Protein AF-A0A955RZA0-F1 (afdb_monomer_lite)

Structure (mmCIF, N/CA/C/O backbone):
data_AF-A0A955RZA0-F1
#
_entry.id   AF-A0A955RZA0-F1
#
loop_
_atom_site.group_PDB
_atom_site.id
_atom_site.type_symbol
_atom_site.label_atom_id
_atom_site.label_alt_id
_atom_site.label_comp_id
_atom_site.label_asym_id
_atom_site.label_entity_id
_atom_site.label_seq_id
_atom_site.pdbx_PDB_ins_code
_atom_site.Cartn_x
_atom_site.Cartn_y
_atom_site.Cartn_z
_atom_site.occupancy
_atom_site.B_iso_or_equiv
_atom_site.auth_seq_id
_atom_site.auth_comp_id
_atom_site.auth_asym_id
_atom_site.auth_atom_id
_atom_site.pdbx_PDB_model_num
ATOM 1 N N . LYS A 1 1 ? 13.579 -19.573 -74.241 1.00 41.25 1 LYS A N 1
ATOM 2 C CA . LYS A 1 1 ? 13.772 -18.223 -73.662 1.00 41.25 1 LYS A CA 1
ATOM 3 C C . LYS A 1 1 ? 13.251 -18.279 -72.233 1.00 41.25 1 LYS A C 1
ATOM 5 O O . LYS A 1 1 ? 12.051 -18.177 -72.046 1.00 41.25 1 LYS A O 1
ATOM 10 N N . GLY A 1 2 ? 14.119 -18.602 -71.276 1.00 45.19 2 GLY A N 1
ATOM 11 C CA . GLY A 1 2 ? 13.782 -18.584 -69.855 1.00 45.19 2 GLY A CA 1
ATOM 12 C C . GLY A 1 2 ? 14.248 -17.254 -69.286 1.00 45.19 2 GLY A C 1
ATOM 13 O O . GLY A 1 2 ? 15.436 -16.959 -69.363 1.00 45.19 2 GLY A O 1
ATOM 14 N N . ALA A 1 3 ? 13.318 -16.440 -68.802 1.00 47.16 3 ALA A N 1
ATOM 15 C CA . ALA A 1 3 ? 13.640 -15.294 -67.971 1.00 47.16 3 ALA A CA 1
ATOM 16 C C . ALA A 1 3 ? 13.361 -15.721 -66.531 1.00 47.16 3 ALA A C 1
ATOM 18 O O . ALA A 1 3 ? 12.218 -15.694 -66.079 1.00 47.16 3 ALA A O 1
ATOM 19 N N . SER A 1 4 ? 14.407 -16.191 -65.853 1.00 55.34 4 SER A N 1
ATOM 20 C CA . SER A 1 4 ? 14.431 -16.265 -64.398 1.00 55.34 4 SER A CA 1
ATOM 21 C C . SER A 1 4 ? 14.458 -14.832 -63.889 1.00 55.34 4 SER A C 1
ATOM 23 O O . SER A 1 4 ? 15.510 -14.200 -63.873 1.00 55.34 4 SER A O 1
ATOM 25 N N . ASN A 1 5 ? 13.289 -14.299 -63.546 1.00 49.78 5 ASN A N 1
ATOM 26 C CA . ASN A 1 5 ? 13.211 -13.101 -62.729 1.00 49.78 5 ASN A CA 1
ATOM 27 C C . ASN A 1 5 ? 13.323 -13.578 -61.281 1.00 49.78 5 ASN A C 1
ATOM 29 O O . ASN A 1 5 ? 12.321 -13.863 -60.631 1.00 49.78 5 ASN A O 1
ATOM 33 N N . SER A 1 6 ? 14.564 -13.829 -60.869 1.00 53.72 6 SER A N 1
ATOM 34 C CA . SER A 1 6 ? 14.899 -14.270 -59.525 1.00 53.72 6 SER A CA 1
ATOM 35 C C . SER A 1 6 ? 14.469 -13.199 -58.535 1.00 53.72 6 SER A C 1
ATOM 37 O O . SER A 1 6 ? 14.863 -12.043 -58.659 1.00 53.72 6 SER A O 1
ATOM 39 N N . GLU A 1 7 ? 13.650 -13.630 -57.585 1.00 57.59 7 GLU A N 1
ATOM 40 C CA . GLU A 1 7 ? 13.311 -12.957 -56.341 1.00 57.59 7 GLU A CA 1
ATOM 41 C C . GLU A 1 7 ? 14.520 -12.217 -55.755 1.00 57.59 7 GLU A C 1
ATOM 43 O O . GLU A 1 7 ? 15.424 -12.820 -55.174 1.00 57.59 7 GLU A O 1
ATOM 48 N N . GLU A 1 8 ? 14.520 -10.892 -55.879 1.00 53.75 8 GLU A N 1
ATOM 49 C CA . GLU A 1 8 ? 15.309 -10.017 -55.020 1.00 53.75 8 GLU A CA 1
ATOM 50 C C . GLU A 1 8 ? 14.585 -9.977 -53.666 1.00 53.75 8 GLU A C 1
ATOM 52 O O . GLU A 1 8 ? 13.798 -9.087 -53.362 1.00 53.75 8 GLU A O 1
ATOM 57 N N . LEU A 1 9 ? 14.752 -11.056 -52.896 1.00 53.53 9 LEU A N 1
ATOM 58 C CA . LEU A 1 9 ? 14.378 -11.116 -51.490 1.00 53.53 9 LEU A CA 1
ATOM 59 C C . LEU A 1 9 ? 15.254 -10.102 -50.754 1.00 53.53 9 LEU A C 1
ATOM 61 O O . LEU A 1 9 ? 16.413 -10.389 -50.449 1.00 53.53 9 LEU A O 1
ATOM 65 N N . GLU A 1 10 ? 14.698 -8.919 -50.489 1.00 54.56 10 GLU A N 1
ATOM 66 C CA . GLU A 1 10 ? 15.213 -7.972 -49.504 1.00 54.56 10 GLU A CA 1
ATOM 67 C C . GLU A 1 10 ? 15.441 -8.737 -48.195 1.00 54.56 10 GLU A C 1
ATOM 69 O O . GLU A 1 10 ? 14.513 -9.073 -47.457 1.00 54.56 10 GLU A O 1
ATOM 74 N N . THR A 1 11 ? 16.691 -9.113 -47.935 1.00 57.88 11 THR A N 1
ATOM 75 C CA . THR A 1 11 ? 17.064 -9.747 -46.675 1.00 57.88 11 THR A CA 1
ATOM 76 C C . THR A 1 11 ? 16.753 -8.759 -45.557 1.00 57.88 11 THR A C 1
ATOM 78 O O . THR A 1 11 ? 17.272 -7.641 -45.625 1.00 57.88 11 THR A O 1
ATOM 81 N N . PRO A 1 12 ? 15.958 -9.129 -44.534 1.00 56.12 12 PRO A N 1
ATOM 82 C CA . PRO A 1 12 ? 15.694 -8.233 -43.422 1.00 56.12 12 PRO A CA 1
ATOM 83 C C . PRO A 1 12 ? 17.033 -7.854 -42.799 1.00 56.12 12 PRO A C 1
ATOM 85 O O . PRO A 1 12 ? 17.843 -8.724 -42.460 1.00 56.12 12 PRO A O 1
ATOM 88 N N . GLU A 1 13 ? 17.268 -6.550 -42.731 1.00 63.19 13 GLU A N 1
ATOM 89 C CA . GLU A 1 13 ? 18.441 -5.912 -42.158 1.00 63.19 13 GLU A CA 1
ATOM 90 C C . GLU A 1 13 ? 18.757 -6.571 -40.806 1.00 63.19 13 GLU A C 1
ATOM 92 O O . GLU A 1 13 ? 18.017 -6.444 -39.828 1.00 63.19 13 GLU A O 1
ATOM 97 N N . ARG A 1 14 ? 19.806 -7.404 -40.770 1.00 76.38 14 ARG A N 1
ATOM 98 C CA . ARG A 1 14 ? 20.182 -8.136 -39.559 1.00 76.38 14 ARG A CA 1
ATOM 99 C C . ARG A 1 14 ? 20.753 -7.134 -38.571 1.00 76.38 14 ARG A C 1
ATOM 101 O O . ARG A 1 14 ? 21.908 -6.740 -38.707 1.00 76.38 14 ARG A O 1
ATOM 108 N N . ILE A 1 15 ? 19.959 -6.776 -37.566 1.00 80.62 15 ILE A N 1
ATOM 109 C CA . ILE A 1 15 ? 20.419 -5.962 -36.441 1.00 80.62 15 ILE A CA 1
ATOM 110 C C . ILE A 1 15 ? 21.675 -6.631 -35.851 1.00 80.62 15 ILE A C 1
ATOM 112 O O . ILE A 1 15 ? 21.633 -7.824 -35.513 1.00 80.62 15 ILE A O 1
ATOM 116 N N . PRO A 1 16 ? 22.810 -5.918 -35.746 1.00 89.50 16 PRO A N 1
ATOM 117 C CA . PRO A 1 16 ? 24.024 -6.479 -35.181 1.00 89.50 16 PRO A CA 1
ATOM 118 C C . PRO A 1 16 ? 23.784 -6.876 -33.723 1.00 89.50 16 PRO A C 1
ATOM 120 O O . PRO A 1 16 ? 23.110 -6.180 -32.966 1.00 89.50 16 PRO A O 1
ATOM 123 N N . ARG A 1 17 ? 24.372 -7.998 -33.298 1.00 83.81 17 ARG A N 1
ATOM 124 C CA . ARG A 1 17 ? 24.152 -8.572 -31.958 1.00 83.81 17 ARG A CA 1
ATOM 125 C C . ARG A 1 17 ? 24.367 -7.565 -30.820 1.00 83.81 17 ARG A C 1
ATOM 127 O O . ARG A 1 17 ? 23.602 -7.561 -29.866 1.00 83.81 17 ARG A O 1
ATOM 134 N N . SER A 1 18 ? 25.356 -6.686 -30.949 1.00 88.44 18 SER A N 1
ATOM 135 C CA . SER A 1 18 ? 25.636 -5.622 -29.978 1.00 88.44 18 SER A CA 1
ATOM 136 C C . SER A 1 18 ? 24.524 -4.573 -29.871 1.00 88.44 18 SER A C 1
ATOM 138 O O . SER A 1 18 ? 24.332 -3.989 -28.812 1.00 88.44 18 SER A O 1
ATOM 140 N N . GLU A 1 19 ? 23.808 -4.300 -30.962 1.00 91.19 19 GLU A N 1
ATOM 141 C CA . GLU A 1 19 ? 22.675 -3.369 -30.976 1.00 91.19 19 GLU A CA 1
ATOM 142 C C . GLU A 1 19 ? 21.418 -4.030 -30.411 1.00 91.19 19 GLU A C 1
ATOM 144 O O . GLU A 1 19 ? 20.713 -3.420 -29.611 1.00 91.19 19 GLU A O 1
ATOM 149 N N . LEU A 1 20 ? 21.212 -5.317 -30.708 1.00 88.75 20 LEU A N 1
ATOM 150 C CA . LEU A 1 20 ? 20.164 -6.116 -30.076 1.00 88.75 20 LEU A CA 1
ATOM 151 C C . LEU A 1 20 ? 20.356 -6.206 -28.553 1.00 88.75 20 LEU A C 1
ATOM 153 O O . LEU A 1 20 ? 19.407 -6.008 -27.801 1.00 88.75 20 LEU A O 1
ATOM 157 N N . GLU A 1 21 ? 21.581 -6.464 -28.088 1.00 91.44 21 GLU A N 1
ATOM 158 C CA . GLU A 1 21 ? 21.908 -6.511 -26.657 1.00 91.44 21 GLU A CA 1
ATOM 159 C C . GLU A 1 21 ? 21.647 -5.161 -25.971 1.00 91.44 21 GLU A C 1
ATOM 161 O O . GLU A 1 21 ? 21.082 -5.134 -24.878 1.00 91.44 21 GLU A O 1
ATOM 166 N N . ARG A 1 22 ? 21.968 -4.038 -26.631 1.00 93.12 22 ARG A N 1
ATOM 167 C CA . ARG A 1 22 ? 21.639 -2.692 -26.130 1.00 93.12 22 ARG A CA 1
ATOM 168 C C . ARG A 1 22 ? 20.135 -2.457 -26.046 1.00 93.12 22 ARG A C 1
ATOM 170 O O . ARG A 1 22 ? 19.674 -1.943 -25.034 1.00 93.12 22 ARG A O 1
ATOM 177 N N . LEU A 1 23 ? 19.375 -2.858 -27.064 1.00 92.06 23 LEU A N 1
ATOM 178 C CA . LEU A 1 23 ? 17.922 -2.685 -27.082 1.00 92.06 23 LEU A CA 1
ATOM 179 C C . LEU A 1 23 ? 17.239 -3.510 -25.985 1.00 92.06 23 LEU A C 1
ATOM 181 O O . LEU A 1 23 ? 16.335 -3.021 -25.311 1.00 92.06 23 LEU A O 1
ATOM 185 N N . VAL A 1 24 ? 17.689 -4.750 -25.776 1.00 93.00 24 VAL A N 1
ATOM 186 C CA . VAL A 1 24 ? 17.189 -5.610 -24.694 1.00 93.00 24 VAL A CA 1
ATOM 187 C C . VAL A 1 24 ? 17.533 -5.018 -23.330 1.00 93.00 24 VAL A C 1
ATOM 189 O O . VAL A 1 24 ? 16.677 -4.996 -22.448 1.00 93.00 24 VAL A O 1
ATOM 192 N N . GLN A 1 25 ? 18.759 -4.523 -23.149 1.00 92.06 25 GLN A N 1
ATOM 193 C CA . GLN A 1 25 ? 19.172 -3.903 -21.893 1.00 92.06 25 GLN A CA 1
ATOM 194 C C . GLN A 1 25 ? 18.349 -2.645 -21.593 1.00 92.06 25 GLN A C 1
ATOM 196 O O . GLN A 1 25 ? 17.775 -2.550 -20.512 1.00 92.06 25 GLN A O 1
ATOM 201 N N . GLN A 1 26 ? 18.194 -1.758 -22.577 1.00 93.06 26 GLN A N 1
ATOM 202 C CA . GLN A 1 26 ? 17.387 -0.548 -22.445 1.00 93.06 26 GLN A CA 1
ATOM 203 C C . GLN A 1 26 ? 15.931 -0.879 -22.105 1.00 93.06 26 GLN A C 1
ATOM 205 O O . GLN A 1 26 ? 15.366 -0.314 -21.177 1.00 93.06 26 GLN A O 1
ATOM 210 N N . ARG A 1 27 ? 15.334 -1.866 -22.786 1.00 90.94 27 ARG A N 1
ATOM 211 C CA . ARG A 1 27 ? 13.972 -2.317 -22.472 1.00 90.94 27 ARG A CA 1
ATOM 212 C C . ARG A 1 27 ? 13.835 -2.844 -21.050 1.00 90.94 27 ARG A C 1
ATOM 214 O O . ARG A 1 27 ? 12.812 -2.604 -20.418 1.00 90.94 27 ARG A O 1
ATOM 221 N N . ARG A 1 28 ? 14.837 -3.564 -20.544 1.00 88.62 28 ARG A N 1
ATOM 222 C CA . ARG A 1 28 ? 14.839 -4.046 -19.156 1.00 88.62 28 ARG A CA 1
ATOM 223 C C . ARG A 1 28 ? 14.917 -2.898 -18.163 1.00 88.62 28 ARG A C 1
ATOM 225 O O . ARG A 1 28 ? 14.215 -2.943 -17.158 1.00 88.62 28 ARG A O 1
ATOM 232 N N . GLU A 1 29 ? 15.744 -1.898 -18.444 1.00 91.00 29 GLU A N 1
ATOM 233 C CA . GLU A 1 29 ? 15.863 -0.695 -17.619 1.00 91.00 29 GLU A CA 1
ATOM 234 C C . GLU A 1 29 ? 14.537 0.075 -17.601 1.00 91.00 29 GLU A C 1
ATOM 236 O O . GLU A 1 29 ? 13.980 0.258 -16.519 1.00 91.00 29 GLU A O 1
ATOM 241 N N . ASP A 1 30 ? 13.952 0.367 -18.766 1.00 89.94 30 ASP A N 1
ATOM 242 C CA . ASP A 1 30 ? 12.652 1.044 -18.885 1.00 89.94 30 ASP A CA 1
ATOM 243 C C . ASP A 1 30 ? 11.550 0.307 -18.099 1.00 89.94 30 ASP A C 1
ATOM 245 O O . ASP A 1 30 ? 10.805 0.902 -17.317 1.00 89.94 30 ASP A O 1
ATOM 249 N N . LEU A 1 31 ? 11.469 -1.020 -18.260 1.00 87.88 31 LEU A N 1
ATOM 250 C CA . LEU A 1 31 ? 10.501 -1.849 -17.537 1.00 87.88 31 LEU A CA 1
ATOM 251 C C . LEU A 1 31 ? 10.764 -1.856 -16.029 1.00 87.88 31 LEU A C 1
ATOM 253 O O . LEU A 1 31 ? 9.819 -1.908 -15.240 1.00 87.88 31 LEU A O 1
ATOM 257 N N . SER A 1 32 ? 12.029 -1.829 -15.609 1.00 88.38 32 SER A N 1
ATOM 258 C CA . SER A 1 32 ? 12.383 -1.774 -14.190 1.00 88.38 32 SER A CA 1
ATOM 259 C C . SER A 1 32 ? 11.974 -0.445 -13.554 1.00 88.38 32 SER A C 1
ATOM 261 O O . SER A 1 32 ? 11.399 -0.450 -12.463 1.00 88.38 32 SER A O 1
ATOM 263 N N . GLU A 1 33 ? 12.170 0.671 -14.259 1.00 91.75 33 GLU A N 1
ATOM 264 C CA . GLU A 1 33 ? 11.772 2.004 -13.809 1.00 91.75 33 GLU A CA 1
ATOM 265 C C . GLU A 1 33 ? 10.249 2.128 -13.714 1.00 91.75 33 GLU A C 1
ATOM 267 O O . GLU A 1 33 ? 9.716 2.619 -12.714 1.00 91.75 33 GLU A O 1
ATOM 272 N N . GLU A 1 34 ? 9.524 1.626 -14.717 1.00 87.88 34 GLU A N 1
ATOM 273 C CA . GLU A 1 34 ? 8.062 1.630 -14.717 1.00 87.88 34 GLU A CA 1
ATOM 274 C C . GLU A 1 34 ? 7.497 0.782 -13.567 1.00 87.88 34 GLU A C 1
ATOM 276 O O . GLU A 1 34 ? 6.598 1.223 -12.840 1.00 87.88 34 GLU A O 1
ATOM 281 N N . ARG A 1 35 ? 8.078 -0.402 -13.331 1.00 83.69 35 ARG A N 1
ATOM 282 C CA . ARG A 1 35 ? 7.725 -1.266 -12.194 1.00 83.69 35 ARG A CA 1
ATOM 283 C C . ARG A 1 35 ? 7.973 -0.571 -10.861 1.00 83.69 35 ARG A C 1
ATOM 285 O O . ARG A 1 35 ? 7.120 -0.627 -9.973 1.00 83.69 35 ARG A O 1
ATOM 292 N N . GLU A 1 36 ? 9.118 0.085 -10.700 1.00 86.69 36 GLU A N 1
ATOM 293 C CA . GLU A 1 36 ? 9.429 0.797 -9.464 1.00 86.69 36 GLU A CA 1
ATOM 294 C C . GLU A 1 36 ? 8.465 1.965 -9.233 1.00 86.69 36 GLU A C 1
ATOM 296 O O . GLU A 1 36 ? 7.969 2.151 -8.116 1.00 86.69 36 GLU A O 1
ATOM 301 N N . LYS A 1 37 ? 8.139 2.718 -10.285 1.00 90.88 37 LYS A N 1
ATOM 302 C CA . LYS A 1 37 ? 7.173 3.814 -10.213 1.00 90.88 37 LYS A CA 1
ATOM 303 C C . LYS A 1 37 ? 5.799 3.318 -9.762 1.00 90.88 37 LYS A C 1
ATOM 305 O O . LYS A 1 37 ? 5.256 3.846 -8.791 1.00 90.88 37 LYS A O 1
ATOM 310 N N . LEU A 1 38 ? 5.280 2.265 -10.395 1.00 87.31 38 LEU A N 1
ATOM 311 C CA . LEU A 1 38 ? 4.006 1.645 -10.016 1.00 87.31 38 LEU A CA 1
ATOM 312 C C . LEU A 1 38 ? 4.024 1.154 -8.566 1.00 87.31 38 LEU A C 1
ATOM 314 O O . LEU A 1 38 ? 3.073 1.384 -7.817 1.00 87.31 38 LEU A O 1
ATOM 318 N N . ARG A 1 39 ? 5.128 0.532 -8.134 1.00 84.62 39 ARG A N 1
ATOM 319 C CA . ARG A 1 39 ? 5.306 0.087 -6.747 1.00 84.62 39 ARG A CA 1
ATOM 320 C C . ARG A 1 39 ? 5.222 1.260 -5.770 1.00 84.62 39 ARG A C 1
ATOM 322 O O . ARG A 1 39 ? 4.509 1.162 -4.774 1.00 84.62 39 ARG A O 1
ATOM 329 N N . ARG A 1 40 ? 5.915 2.368 -6.047 1.00 86.12 40 ARG A N 1
ATOM 330 C CA . ARG A 1 40 ? 5.902 3.568 -5.192 1.00 86.12 40 ARG A CA 1
ATOM 331 C C . ARG A 1 40 ? 4.512 4.208 -5.130 1.00 86.12 40 ARG A C 1
ATOM 333 O O . ARG A 1 40 ? 4.061 4.578 -4.049 1.00 86.12 40 ARG A O 1
ATOM 340 N N . GLU A 1 41 ? 3.813 4.315 -6.259 1.00 89.06 41 GLU A N 1
ATOM 341 C CA . GLU A 1 41 ? 2.449 4.861 -6.317 1.00 89.06 41 GLU A CA 1
ATOM 342 C C . GLU A 1 41 ? 1.442 3.991 -5.551 1.00 89.06 41 GLU A C 1
ATOM 344 O O . GLU A 1 41 ? 0.583 4.507 -4.824 1.00 89.06 41 GLU A O 1
ATOM 349 N N . PHE A 1 42 ? 1.582 2.670 -5.657 1.00 86.25 42 PHE A N 1
ATOM 350 C CA . PHE A 1 42 ? 0.783 1.718 -4.897 1.00 86.25 42 PHE A CA 1
ATOM 351 C C . PHE A 1 42 ? 1.053 1.831 -3.390 1.00 86.25 42 PHE A C 1
ATOM 353 O O . PHE A 1 42 ? 0.115 1.982 -2.608 1.00 86.25 42 PHE A O 1
ATOM 360 N N . GLU A 1 43 ? 2.322 1.851 -2.970 1.00 86.19 43 GLU A N 1
ATOM 361 C CA . GLU A 1 43 ? 2.701 2.007 -1.558 1.00 86.19 43 GLU A CA 1
ATOM 362 C C . GLU A 1 43 ? 2.206 3.340 -0.974 1.00 86.19 43 GLU A C 1
ATOM 364 O O . GLU A 1 43 ? 1.663 3.366 0.131 1.00 86.19 43 GLU A O 1
ATOM 369 N N . ALA A 1 44 ? 2.289 4.436 -1.734 1.00 87.56 44 ALA A N 1
ATOM 370 C CA . ALA A 1 44 ? 1.758 5.735 -1.322 1.00 87.56 44 ALA A CA 1
ATOM 371 C C . ALA A 1 44 ? 0.226 5.724 -1.169 1.00 87.56 44 ALA A C 1
ATOM 373 O O . ALA A 1 44 ? -0.328 6.377 -0.281 1.00 87.56 44 ALA A O 1
ATOM 374 N N . SER A 1 45 ? -0.472 4.982 -2.029 1.00 88.69 45 SER A N 1
ATOM 375 C CA . SER A 1 45 ? -1.922 4.788 -1.939 1.00 88.69 45 SER A CA 1
ATOM 376 C C . SER A 1 45 ? -2.307 4.012 -0.677 1.00 88.69 45 SER A C 1
ATOM 378 O O . SER A 1 45 ? -3.220 4.422 0.046 1.00 88.69 45 SER A O 1
ATOM 380 N N . VAL A 1 46 ? -1.569 2.945 -0.361 1.00 89.12 46 VAL A N 1
ATOM 381 C CA . VAL A 1 46 ? -1.765 2.150 0.861 1.00 89.12 46 VAL A CA 1
ATOM 382 C C . VAL A 1 46 ? -1.477 2.976 2.120 1.00 89.12 46 VAL A C 1
ATOM 384 O O . VAL A 1 46 ? -2.259 2.932 3.068 1.00 89.12 46 VAL A O 1
ATOM 387 N N . GLU A 1 47 ? -0.431 3.803 2.116 1.00 90.25 47 GLU A N 1
ATOM 388 C CA . GLU A 1 47 ? -0.106 4.709 3.227 1.00 90.25 47 GLU A CA 1
ATOM 389 C C . GLU A 1 47 ? -1.250 5.694 3.523 1.00 90.25 47 GLU A C 1
ATOM 391 O O . GLU A 1 47 ? -1.627 5.902 4.679 1.00 90.25 47 GLU A O 1
ATOM 396 N N . LYS A 1 48 ? -1.875 6.260 2.481 1.00 92.25 48 LYS A N 1
ATOM 397 C CA . LYS A 1 48 ? -3.046 7.141 2.641 1.00 92.25 48 LYS A CA 1
ATOM 398 C C . LYS A 1 48 ? -4.232 6.407 3.265 1.00 92.25 48 LYS A C 1
ATOM 400 O O . LYS A 1 48 ? -4.909 6.962 4.134 1.00 92.25 48 LYS A O 1
ATOM 405 N N . LEU A 1 49 ? -4.490 5.170 2.837 1.00 91.38 49 LEU A N 1
ATOM 406 C CA . LEU A 1 49 ? -5.544 4.338 3.421 1.00 91.38 49 LEU A CA 1
ATOM 407 C C . LEU A 1 49 ? -5.250 4.011 4.884 1.00 91.38 49 LEU A C 1
ATOM 409 O O . LEU A 1 49 ? -6.156 4.089 5.711 1.00 91.38 49 LEU A O 1
ATOM 413 N N . TYR A 1 50 ? -3.994 3.721 5.218 1.00 91.62 50 TYR A N 1
ATOM 414 C CA . TYR A 1 50 ? -3.570 3.469 6.591 1.00 91.62 50 TYR A CA 1
ATOM 415 C C . TYR A 1 50 ? -3.802 4.689 7.482 1.00 91.62 50 TYR A C 1
ATOM 417 O O . TYR A 1 50 ? -4.460 4.579 8.517 1.00 91.62 50 TYR A O 1
ATOM 425 N N . GLY A 1 51 ? -3.366 5.876 7.047 1.00 92.19 51 GLY A N 1
ATOM 426 C CA . GLY A 1 51 ? -3.629 7.125 7.765 1.00 92.19 51 GLY A CA 1
ATOM 427 C C . GLY A 1 51 ? -5.127 7.367 7.984 1.00 92.19 51 GLY A C 1
ATOM 428 O O . GLY A 1 51 ? -5.549 7.730 9.083 1.00 92.19 51 GLY A O 1
ATOM 429 N N . LYS A 1 52 ? -5.957 7.078 6.974 1.00 93.06 52 LYS A N 1
ATOM 430 C CA . LYS A 1 52 ? -7.421 7.147 7.088 1.00 93.06 52 LYS A CA 1
ATOM 431 C C . LYS A 1 52 ? -7.977 6.124 8.084 1.00 93.06 52 LYS A C 1
ATOM 433 O O . LYS A 1 52 ? -8.860 6.471 8.864 1.00 93.06 52 LYS A O 1
ATOM 438 N N . ALA A 1 53 ? -7.486 4.887 8.078 1.00 91.38 53 ALA A N 1
ATOM 439 C CA . ALA A 1 53 ? -7.921 3.838 9.000 1.00 91.38 53 ALA A CA 1
ATOM 440 C C . ALA A 1 53 ? -7.604 4.196 10.458 1.00 91.38 53 ALA A C 1
ATOM 442 O O . ALA A 1 53 ? -8.469 4.054 11.327 1.00 91.38 53 ALA A O 1
ATOM 443 N N . VAL A 1 54 ? -6.407 4.737 10.706 1.00 91.19 54 VAL A N 1
ATOM 444 C CA . VAL A 1 54 ? -5.991 5.251 12.017 1.00 91.19 54 VAL A CA 1
ATOM 445 C C . VAL A 1 54 ? -6.858 6.439 12.433 1.00 91.19 54 VAL A C 1
ATOM 447 O O . VAL A 1 54 ? -7.310 6.492 13.574 1.00 91.19 54 VAL A O 1
ATOM 450 N N . GLN A 1 55 ? -7.158 7.370 11.524 1.00 90.75 55 GLN A N 1
ATOM 451 C CA . GLN A 1 55 ? -8.052 8.488 11.834 1.00 90.75 55 GLN A CA 1
ATOM 452 C C . GLN A 1 55 ? -9.457 8.000 12.216 1.00 90.75 55 GLN A C 1
ATOM 454 O O . GLN A 1 55 ? -9.984 8.400 13.248 1.00 90.75 55 GLN A O 1
ATOM 459 N N . LEU A 1 56 ? -10.025 7.057 11.456 1.00 90.31 56 LEU A N 1
ATOM 460 C CA . LEU A 1 56 ? -11.312 6.433 11.782 1.00 90.31 56 LEU A CA 1
ATOM 461 C C . LEU A 1 56 ? -11.288 5.727 13.144 1.00 90.31 56 LEU A C 1
ATOM 463 O O . LEU A 1 56 ? -12.284 5.769 13.864 1.00 90.31 56 LEU A O 1
ATOM 467 N N . TYR A 1 57 ? -10.168 5.095 13.508 1.00 85.62 57 TYR A N 1
ATOM 468 C CA . TYR A 1 57 ? -9.984 4.495 14.830 1.00 85.62 57 TYR A CA 1
ATOM 469 C C . TYR A 1 57 ? -10.049 5.564 15.929 1.00 85.62 57 TYR A C 1
ATOM 471 O O . TYR A 1 57 ? -10.785 5.411 16.901 1.00 85.62 57 TYR A O 1
ATOM 479 N N . ARG A 1 58 ? -9.319 6.674 15.751 1.00 86.94 58 ARG A N 1
ATOM 480 C CA . ARG A 1 58 ? -9.295 7.808 16.693 1.00 86.94 58 ARG A CA 1
ATOM 481 C C . ARG A 1 58 ? -10.662 8.467 16.846 1.00 86.94 58 ARG A C 1
ATOM 483 O O . ARG A 1 58 ? -11.025 8.859 17.950 1.00 86.94 58 ARG A O 1
ATOM 490 N N . ASP A 1 59 ? -11.432 8.515 15.766 1.00 89.19 59 ASP A N 1
ATOM 491 C CA . ASP A 1 59 ? -12.801 9.035 15.750 1.00 89.19 59 ASP A CA 1
ATOM 492 C C . ASP A 1 59 ? -13.829 8.026 16.309 1.00 89.19 59 ASP A C 1
ATOM 494 O O . ASP A 1 59 ? -15.038 8.231 16.188 1.00 89.19 59 ASP A O 1
ATOM 498 N N . ASN A 1 60 ? -13.370 6.922 16.916 1.00 87.69 60 ASN A N 1
ATOM 499 C CA . ASN A 1 60 ? -14.179 5.819 17.448 1.00 87.69 60 ASN A CA 1
ATOM 500 C C . ASN A 1 60 ? -15.076 5.133 16.399 1.00 87.69 60 ASN A C 1
ATOM 502 O O . ASN A 1 60 ? -16.021 4.416 16.737 1.00 87.69 60 ASN A O 1
ATOM 506 N N . GLN A 1 61 ? -14.786 5.308 15.107 1.00 89.06 61 GLN A N 1
ATOM 507 C CA . GLN A 1 61 ? -15.484 4.649 14.003 1.00 89.06 61 GLN A CA 1
ATOM 508 C C . GLN A 1 61 ? -14.889 3.256 13.752 1.00 89.06 61 GLN A C 1
ATOM 510 O O . GLN A 1 61 ? -14.445 2.941 12.647 1.00 89.06 61 GLN A O 1
ATOM 515 N N . PHE A 1 62 ? -14.891 2.412 14.786 1.00 88.06 62 PHE A N 1
ATOM 516 C CA . PHE A 1 62 ? -14.203 1.117 14.809 1.00 88.06 62 PHE A CA 1
ATOM 517 C C . PHE A 1 62 ? -14.620 0.181 13.667 1.00 88.06 62 PHE A C 1
ATOM 519 O O . PHE A 1 62 ? -13.759 -0.389 13.007 1.00 88.06 62 PHE A O 1
ATOM 526 N N . ASP A 1 63 ? -15.917 0.077 13.358 1.00 89.38 63 ASP A N 1
ATOM 527 C CA . ASP A 1 63 ? -16.402 -0.783 12.268 1.00 89.38 63 ASP A CA 1
ATOM 528 C C . ASP A 1 63 ? -15.926 -0.309 10.884 1.00 89.38 63 ASP A C 1
ATOM 530 O O . ASP A 1 63 ? -15.692 -1.118 9.986 1.00 89.38 63 ASP A O 1
ATOM 534 N N . ARG A 1 64 ? -15.761 1.007 10.694 1.00 89.94 64 ARG A N 1
ATOM 535 C CA . ARG A 1 64 ? -15.224 1.573 9.446 1.00 89.94 64 ARG A CA 1
ATOM 536 C C . ARG A 1 64 ? -13.711 1.421 9.385 1.00 89.94 64 ARG A C 1
ATOM 538 O O . ARG A 1 64 ? -13.195 1.036 8.345 1.00 89.94 64 ARG A O 1
ATOM 545 N N . SER A 1 65 ? -13.028 1.689 10.494 1.00 92.00 65 SER A N 1
ATOM 546 C CA . SER A 1 65 ? -11.585 1.496 10.632 1.00 92.00 65 SER A CA 1
ATOM 547 C C . SER A 1 65 ? -11.190 0.047 10.328 1.00 92.00 65 SER A C 1
ATOM 549 O O . SER A 1 65 ? -10.326 -0.184 9.488 1.00 92.00 65 SER A O 1
ATOM 551 N N . LEU A 1 66 ? -11.911 -0.927 10.899 1.00 90.81 66 LEU A N 1
ATOM 552 C CA . LEU A 1 66 ? -11.680 -2.357 10.684 1.00 90.81 66 LEU A CA 1
ATOM 553 C C . LEU A 1 66 ? -11.774 -2.741 9.207 1.00 90.81 66 LEU A C 1
ATOM 555 O O . LEU A 1 66 ? -10.894 -3.433 8.706 1.00 90.81 66 LEU A O 1
ATOM 559 N N . LYS A 1 67 ? -12.803 -2.261 8.498 1.00 93.06 67 LYS A N 1
ATOM 560 C CA . LYS A 1 67 ? -12.960 -2.526 7.060 1.00 93.06 67 LYS A CA 1
ATOM 561 C C . LYS A 1 67 ? -11.775 -2.005 6.253 1.00 93.06 67 LYS A C 1
ATOM 563 O O . LYS A 1 67 ? -11.266 -2.728 5.406 1.00 93.06 67 LYS A O 1
ATOM 568 N N . VAL A 1 68 ? -11.316 -0.784 6.538 1.00 92.94 68 VAL A N 1
ATOM 569 C CA . VAL A 1 68 ? -10.167 -0.202 5.828 1.00 92.94 68 VAL A CA 1
ATOM 570 C C . VAL A 1 68 ? -8.883 -0.970 6.150 1.00 92.94 68 VAL A C 1
ATOM 572 O O . VAL A 1 68 ? -8.108 -1.258 5.246 1.00 92.94 68 VAL A O 1
ATOM 575 N N . PHE A 1 69 ? -8.666 -1.368 7.406 1.00 92.94 69 PHE A N 1
ATOM 576 C CA . PHE A 1 69 ? -7.512 -2.192 7.763 1.00 92.94 69 PHE A CA 1
ATOM 577 C C . PHE A 1 69 ? -7.540 -3.572 7.093 1.00 92.94 69 PHE A C 1
ATOM 579 O O . PHE A 1 69 ? -6.514 -4.010 6.585 1.00 92.94 69 PHE A O 1
ATOM 586 N N . GLN A 1 70 ? -8.697 -4.234 7.019 1.00 91.56 70 GLN A N 1
ATOM 587 C CA . GLN A 1 70 ? -8.848 -5.498 6.286 1.00 91.56 70 GLN A CA 1
ATOM 588 C C . GLN A 1 70 ? -8.573 -5.336 4.788 1.00 91.56 70 GLN A C 1
ATOM 590 O O . GLN A 1 70 ? -7.954 -6.205 4.181 1.00 91.56 70 GLN A O 1
ATOM 595 N N . GLU A 1 71 ? -9.002 -4.220 4.195 1.00 91.88 71 GLU A N 1
ATOM 596 C CA . GLU A 1 71 ? -8.703 -3.898 2.799 1.00 91.88 71 GLU A CA 1
ATOM 597 C C . GLU A 1 71 ? -7.191 -3.754 2.584 1.00 91.88 71 GLU A C 1
ATOM 599 O O . GLU A 1 71 ? -6.644 -4.317 1.636 1.00 91.88 71 GLU A O 1
ATOM 604 N N . ILE A 1 72 ? -6.492 -3.076 3.501 1.00 91.25 72 ILE A N 1
ATOM 605 C CA . ILE A 1 72 ? -5.032 -2.947 3.455 1.00 91.25 72 ILE A CA 1
ATOM 606 C C . ILE A 1 72 ? -4.345 -4.305 3.629 1.00 91.25 72 ILE A C 1
ATOM 608 O O . ILE A 1 72 ? -3.457 -4.603 2.842 1.00 91.25 72 ILE A O 1
ATOM 612 N N . ASP A 1 73 ? -4.748 -5.140 4.592 1.00 90.94 73 ASP A N 1
ATOM 613 C CA . ASP A 1 73 ? -4.155 -6.477 4.796 1.00 90.94 73 ASP A CA 1
ATOM 614 C C . ASP A 1 73 ? -4.366 -7.387 3.576 1.00 90.94 73 ASP A C 1
ATOM 616 O O . ASP A 1 73 ? -3.482 -8.150 3.191 1.00 90.94 73 ASP A O 1
ATOM 620 N N . TYR A 1 74 ? -5.513 -7.251 2.905 1.00 88.56 74 TYR A N 1
ATOM 621 C CA . TYR A 1 74 ? -5.797 -7.937 1.649 1.00 88.56 74 TYR A CA 1
ATOM 622 C C . TYR A 1 74 ? -4.905 -7.435 0.505 1.00 88.56 74 TYR A C 1
ATOM 624 O O . TYR A 1 74 ? -4.442 -8.232 -0.311 1.00 88.56 74 TYR A O 1
ATOM 632 N N . MET A 1 75 ? -4.667 -6.127 0.402 1.00 85.38 75 MET A N 1
ATOM 633 C CA . MET A 1 75 ? -3.844 -5.539 -0.663 1.00 85.38 75 MET A CA 1
ATOM 634 C C . MET A 1 75 ? -2.344 -5.746 -0.439 1.00 85.38 75 MET A C 1
ATOM 636 O O . MET A 1 75 ? -1.617 -6.070 -1.378 1.00 85.38 75 MET A O 1
ATOM 640 N N . LEU A 1 76 ? -1.886 -5.566 0.795 1.00 84.50 76 LEU A N 1
ATOM 641 C CA . LEU A 1 76 ? -0.491 -5.641 1.195 1.00 84.50 76 LEU A CA 1
ATOM 642 C C . LEU A 1 76 ? -0.388 -6.371 2.545 1.00 84.50 76 LEU A C 1
ATOM 644 O O . LEU A 1 76 ? -0.377 -5.731 3.602 1.00 84.50 76 LEU A O 1
ATOM 648 N N . PRO A 1 77 ? -0.308 -7.713 2.510 1.00 84.94 77 PRO A N 1
ATOM 649 C CA . PRO A 1 77 ? -0.120 -8.516 3.709 1.00 84.94 77 PRO A CA 1
ATOM 650 C C . PRO A 1 77 ? 1.131 -8.075 4.469 1.00 84.94 77 PRO A C 1
ATOM 652 O O . PRO A 1 77 ? 2.133 -7.690 3.859 1.00 84.94 77 PRO A O 1
ATOM 655 N N . ASP A 1 78 ? 1.061 -8.122 5.799 1.00 82.25 78 ASP A N 1
ATOM 656 C CA . ASP A 1 78 ? 2.161 -7.747 6.701 1.00 82.25 78 ASP A CA 1
ATOM 657 C C . ASP A 1 78 ? 2.613 -6.278 6.567 1.00 82.25 78 ASP A C 1
ATOM 659 O O . ASP A 1 78 ? 3.719 -5.896 6.955 1.00 82.25 78 ASP A O 1
ATOM 663 N N . TYR A 1 79 ? 1.738 -5.410 6.050 1.00 84.75 79 TYR A N 1
ATOM 664 C CA . TYR A 1 79 ? 1.979 -3.974 6.054 1.00 84.75 79 TYR A CA 1
ATOM 665 C C . TYR A 1 79 ? 1.862 -3.396 7.470 1.00 84.75 79 TYR A C 1
ATOM 667 O O . TYR A 1 79 ? 0.779 -3.340 8.062 1.00 84.75 79 TYR A O 1
ATOM 675 N N . LYS A 1 80 ? 2.991 -2.911 8.001 1.00 86.19 80 LYS A N 1
ATOM 676 C CA . LYS A 1 80 ? 3.096 -2.269 9.323 1.00 86.19 80 LYS A CA 1
ATOM 677 C C . LYS A 1 80 ? 2.402 -3.108 10.410 1.00 86.19 80 LYS A C 1
ATOM 679 O O . LYS A 1 80 ? 2.630 -4.304 10.531 1.00 86.19 80 LYS A O 1
ATOM 684 N N . GLN A 1 81 ? 1.555 -2.470 11.213 1.00 85.31 81 GLN A N 1
ATOM 685 C CA . GLN A 1 81 ? 0.834 -3.078 12.328 1.00 85.31 81 GLN A CA 1
ATOM 686 C C . GLN A 1 81 ? -0.629 -3.374 11.971 1.00 85.31 81 GLN A C 1
ATOM 688 O O . GLN A 1 81 ? -1.447 -3.569 12.864 1.00 85.31 81 GLN A O 1
ATOM 693 N N . VAL A 1 82 ? -0.999 -3.413 10.685 1.00 88.50 82 VAL A N 1
ATOM 694 C CA . VAL A 1 82 ? -2.405 -3.553 10.257 1.00 88.50 82 VAL A CA 1
ATOM 695 C C . VAL A 1 82 ? -3.085 -4.772 10.884 1.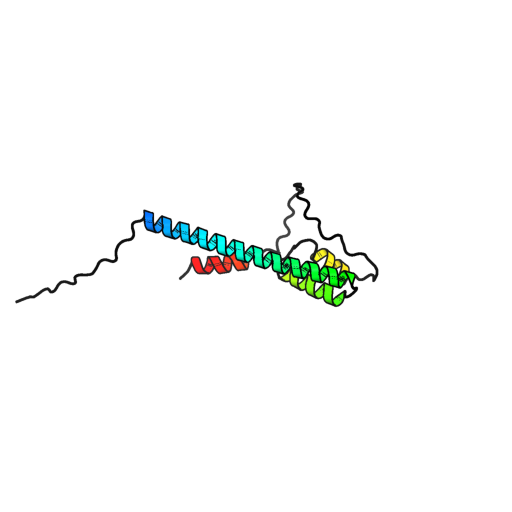00 88.50 82 VAL A C 1
ATOM 697 O O . VAL A 1 82 ? -4.204 -4.660 11.376 1.00 88.50 82 VAL A O 1
ATOM 700 N N . ARG A 1 83 ? -2.397 -5.915 10.967 1.00 88.19 83 ARG A N 1
ATOM 701 C CA . ARG A 1 83 ? -2.928 -7.120 11.626 1.00 88.19 83 ARG A CA 1
ATOM 702 C C . ARG A 1 83 ? -3.149 -6.947 13.128 1.00 88.19 83 ARG A C 1
ATOM 704 O O . ARG A 1 83 ? -4.112 -7.495 13.656 1.00 88.19 83 ARG A O 1
ATOM 711 N N . GLN A 1 84 ? -2.302 -6.165 13.801 1.00 86.94 84 GLN A N 1
ATOM 712 C CA . GLN A 1 84 ? -2.483 -5.830 15.217 1.00 86.94 84 GLN A CA 1
ATOM 713 C C . GLN A 1 84 ? -3.733 -4.965 15.390 1.00 86.94 84 GLN A C 1
ATOM 715 O O . GLN A 1 84 ? -4.611 -5.328 16.164 1.00 86.94 84 GLN A O 1
ATOM 720 N N . TYR A 1 85 ? -3.892 -3.920 14.569 1.00 86.44 85 TYR A N 1
ATOM 721 C CA . TYR A 1 85 ? -5.108 -3.102 14.545 1.00 86.44 85 TYR A CA 1
ATOM 722 C C . TYR A 1 85 ? -6.374 -3.932 14.290 1.00 86.44 85 TYR A C 1
ATOM 724 O O . TYR A 1 85 ? -7.378 -3.746 14.974 1.00 86.44 85 TYR A O 1
ATOM 732 N N . ILE A 1 86 ? -6.348 -4.864 13.329 1.00 90.31 86 ILE A N 1
ATOM 733 C CA . ILE A 1 86 ? -7.480 -5.763 13.050 1.00 90.31 86 ILE A CA 1
ATOM 734 C C . ILE A 1 86 ? -7.795 -6.623 14.276 1.00 90.31 86 ILE A C 1
ATOM 736 O O . ILE A 1 86 ? -8.954 -6.689 14.684 1.00 90.31 86 ILE A O 1
ATOM 740 N N . ALA A 1 87 ? -6.786 -7.258 14.876 1.00 88.81 87 ALA A N 1
ATOM 741 C CA . ALA A 1 87 ? -6.965 -8.113 16.045 1.00 88.81 87 ALA A CA 1
ATOM 742 C C . ALA A 1 87 ? -7.507 -7.334 17.256 1.00 88.81 87 ALA A C 1
ATOM 744 O O . ALA A 1 87 ? -8.388 -7.828 17.960 1.00 88.81 87 ALA A O 1
ATOM 745 N N . GLU A 1 88 ? -7.029 -6.109 17.480 1.00 84.75 88 GLU A N 1
ATOM 746 C CA . GLU A 1 88 ? -7.509 -5.207 18.534 1.00 84.75 88 GLU A CA 1
ATOM 747 C C . GLU A 1 88 ? -8.968 -4.793 18.304 1.00 84.75 88 GLU A C 1
ATOM 749 O O . GLU A 1 88 ? -9.807 -4.900 19.201 1.00 84.75 88 GLU A O 1
ATOM 754 N N . LEU A 1 89 ? -9.299 -4.385 17.076 1.00 85.75 89 LEU A N 1
ATOM 755 C CA . LEU A 1 89 ? -10.650 -3.981 16.684 1.00 85.75 89 LEU A CA 1
ATOM 756 C C . LEU A 1 89 ? -11.660 -5.131 16.759 1.00 85.75 89 LEU A C 1
ATOM 758 O O . LEU A 1 89 ? -12.827 -4.903 17.087 1.00 85.75 89 LEU A O 1
ATOM 762 N N . GLN A 1 90 ? -11.227 -6.359 16.467 1.00 84.62 90 GLN A N 1
ATOM 763 C CA . GLN A 1 90 ? -12.056 -7.560 16.571 1.00 84.62 90 GLN A CA 1
ATOM 764 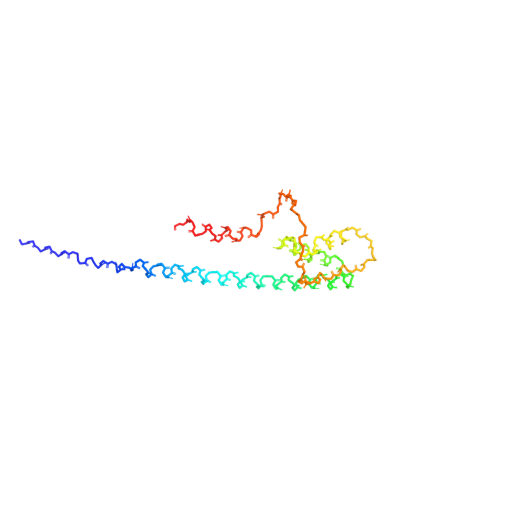C C . GLN A 1 90 ? -12.267 -8.003 18.024 1.00 84.62 90 GLN A C 1
ATOM 766 O O . GLN A 1 90 ? -13.353 -8.478 18.354 1.00 84.62 90 GLN A O 1
ATOM 771 N N . ASN A 1 91 ? -11.285 -7.797 18.908 1.00 76.94 91 ASN A N 1
ATOM 772 C CA . ASN A 1 91 ? -11.346 -8.234 20.307 1.00 76.94 91 ASN A CA 1
ATOM 773 C C . ASN A 1 91 ? -12.016 -7.245 21.284 1.00 76.94 91 ASN A C 1
ATOM 775 O O . ASN A 1 91 ? -12.000 -7.514 22.480 1.00 76.94 91 ASN A O 1
ATOM 779 N N . LYS A 1 92 ? -12.608 -6.131 20.811 1.00 65.00 92 LYS A N 1
ATOM 780 C CA . LYS A 1 92 ? -13.329 -5.082 21.584 1.00 65.00 92 LYS A CA 1
ATOM 781 C C . LYS A 1 92 ? -13.290 -5.230 23.125 1.00 65.00 92 LYS A C 1
ATOM 783 O O . LYS A 1 92 ? -14.188 -5.839 23.712 1.00 65.00 92 LYS A O 1
ATOM 788 N N . PRO A 1 93 ? -12.454 -4.422 23.796 1.00 51.09 93 PRO A N 1
ATOM 789 C CA . PRO A 1 93 ? -12.970 -3.580 24.869 1.00 51.09 93 PRO A CA 1
ATOM 790 C C . PRO A 1 93 ? -12.885 -2.106 24.451 1.00 51.09 93 PRO A C 1
ATOM 792 O O . PRO A 1 93 ? -11.884 -1.639 23.923 1.00 51.09 93 PRO A O 1
ATOM 795 N N . LYS A 1 94 ? -13.983 -1.375 24.666 1.00 57.44 94 LYS A N 1
ATOM 796 C CA . LYS A 1 94 ? -14.327 -0.054 24.098 1.00 57.44 94 LYS A CA 1
ATOM 797 C C . LYS A 1 94 ? -13.424 1.133 24.519 1.00 57.44 94 LYS A C 1
ATOM 799 O O . LYS A 1 94 ? -13.933 2.246 24.580 1.00 57.44 94 LYS A O 1
ATOM 804 N N . ASN A 1 95 ? -12.150 0.944 24.882 1.00 55.16 95 ASN A N 1
ATOM 805 C CA . ASN A 1 95 ? -11.385 2.013 25.540 1.00 55.16 95 ASN A CA 1
ATOM 806 C C . ASN A 1 95 ? -9.844 1.896 25.470 1.00 55.16 95 ASN A C 1
ATOM 808 O O . ASN A 1 95 ? -9.185 2.004 26.503 1.00 55.16 95 ASN A O 1
ATOM 812 N N . LEU A 1 96 ? -9.245 1.680 24.290 1.00 54.16 96 LEU A N 1
ATOM 813 C CA . LEU A 1 96 ? -7.777 1.630 24.163 1.00 54.16 96 LEU A CA 1
ATOM 814 C C . LEU A 1 96 ? -7.233 2.639 23.131 1.00 54.16 96 LEU A C 1
ATOM 816 O O . LEU A 1 96 ? -7.783 2.717 22.027 1.00 54.16 96 LEU A O 1
ATOM 820 N N . PRO A 1 97 ? -6.185 3.422 23.470 1.00 62.84 97 PRO A N 1
ATOM 821 C CA . PRO A 1 97 ? -5.557 4.358 22.538 1.00 62.84 97 PRO A CA 1
ATOM 822 C C . PRO A 1 97 ? -4.991 3.627 21.310 1.00 62.84 97 PRO A C 1
ATOM 824 O O . PRO A 1 97 ? -4.558 2.484 21.445 1.00 62.84 97 PRO A O 1
ATOM 827 N N . PRO A 1 98 ? -4.982 4.269 20.123 1.00 61.81 98 PRO A N 1
ATOM 828 C CA . PRO A 1 98 ? -4.396 3.670 18.927 1.00 61.81 98 PRO A CA 1
ATOM 829 C C . PRO A 1 98 ? -2.926 3.321 19.192 1.00 61.81 98 PRO A C 1
ATOM 831 O O . PRO A 1 98 ? -2.225 4.142 19.801 1.00 61.81 98 PRO A O 1
ATOM 834 N N . PRO A 1 99 ? -2.431 2.160 18.731 1.00 61.31 99 PRO A N 1
ATOM 835 C CA . PRO A 1 99 ? -1.012 1.873 18.813 1.00 61.31 99 PRO A CA 1
ATOM 836 C C . PRO A 1 99 ? -0.237 2.953 18.045 1.00 61.31 99 PRO A C 1
ATOM 838 O O . PRO A 1 99 ? -0.730 3.492 17.044 1.00 61.31 99 PRO A O 1
ATOM 841 N N . PRO A 1 100 ? 0.949 3.346 18.532 1.00 61.75 100 PRO A N 1
ATOM 842 C CA . PRO A 1 100 ? 1.705 4.431 17.930 1.00 61.75 100 PRO A CA 1
ATOM 843 C C . PRO A 1 100 ? 1.919 4.128 16.441 1.00 61.75 100 PRO A C 1
ATOM 845 O O . PRO A 1 100 ? 2.305 3.003 16.109 1.00 61.75 100 PRO A O 1
ATOM 848 N N . PRO A 1 101 ? 1.653 5.086 15.528 1.00 60.28 101 PRO A N 1
ATOM 849 C CA . PRO A 1 101 ? 1.973 4.884 14.124 1.00 60.28 101 PRO A CA 1
ATOM 850 C C . PRO A 1 101 ? 3.460 4.556 14.073 1.00 60.28 101 PRO A C 1
ATOM 852 O O . PRO A 1 101 ? 4.252 5.356 14.564 1.00 60.28 101 PRO A O 1
ATOM 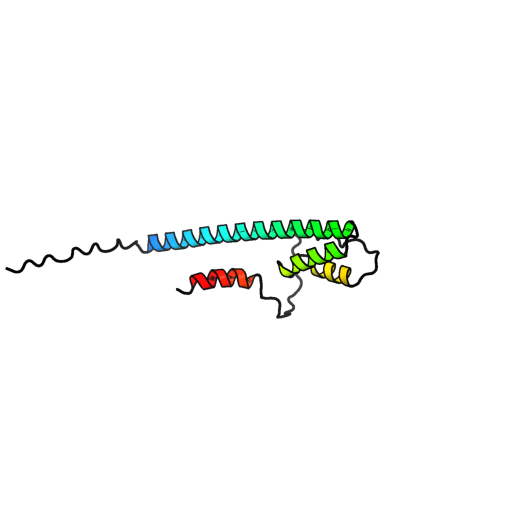855 N N . ALA A 1 102 ? 3.803 3.359 13.582 1.00 53.56 102 ALA A N 1
ATOM 856 C CA . ALA A 1 102 ? 5.176 2.878 13.531 1.00 53.56 102 ALA A CA 1
ATOM 857 C C . ALA A 1 102 ? 6.062 3.998 12.981 1.00 53.56 102 ALA A C 1
ATOM 859 O O . ALA A 1 102 ? 5.975 4.345 11.800 1.00 53.56 102 ALA A O 1
ATOM 860 N N . VAL A 1 103 ? 6.831 4.618 13.877 1.00 44.28 103 VAL A N 1
ATOM 861 C CA . VAL A 1 103 ? 7.819 5.614 13.507 1.00 44.28 103 VAL A CA 1
ATOM 862 C C . VAL A 1 103 ? 8.808 4.836 12.664 1.00 44.28 103 VAL A C 1
ATOM 864 O O . VAL A 1 103 ? 9.339 3.817 13.104 1.00 44.28 103 VAL A O 1
ATOM 867 N N . ILE A 1 104 ? 8.972 5.256 11.416 1.00 49.47 104 ILE A N 1
ATOM 868 C CA . ILE A 1 104 ? 9.972 4.701 10.514 1.00 49.47 104 ILE A CA 1
ATOM 869 C C . ILE A 1 104 ? 11.314 5.263 10.997 1.00 49.47 104 ILE A C 1
ATOM 871 O O . ILE A 1 104 ? 11.897 6.133 10.362 1.00 49.47 104 ILE A O 1
ATOM 875 N N . GLU A 1 105 ? 11.754 4.873 12.192 1.00 38.97 105 GLU A N 1
ATOM 876 C CA . GLU A 1 105 ? 13.132 5.094 12.592 1.00 38.97 105 GLU A CA 1
ATOM 877 C C . GLU A 1 105 ? 13.967 4.107 11.786 1.00 38.97 105 GLU A C 1
ATOM 879 O O . GLU A 1 105 ? 13.813 2.889 11.898 1.00 38.97 105 GLU A O 1
ATOM 884 N N . GLU A 1 106 ? 14.834 4.653 10.935 1.00 47.59 106 GLU A N 1
ATOM 885 C CA . GLU A 1 106 ? 16.007 3.966 10.411 1.00 47.59 106 GLU A CA 1
ATOM 886 C C . GLU A 1 106 ? 16.830 3.443 11.595 1.00 47.59 106 GLU A C 1
ATOM 888 O O . GLU A 1 106 ? 17.762 4.078 12.075 1.00 47.59 106 GLU A O 1
ATOM 893 N N . THR A 1 107 ? 16.464 2.288 12.136 1.00 38.72 107 THR A N 1
ATOM 894 C CA . THR A 1 107 ? 17.302 1.541 13.066 1.00 38.72 107 THR A CA 1
ATOM 895 C C . THR A 1 107 ? 17.301 0.093 12.627 1.00 38.72 107 THR A C 1
ATOM 897 O O . THR A 1 107 ? 16.465 -0.735 12.973 1.00 38.72 107 THR A O 1
ATOM 900 N N . ILE A 1 108 ? 18.293 -0.158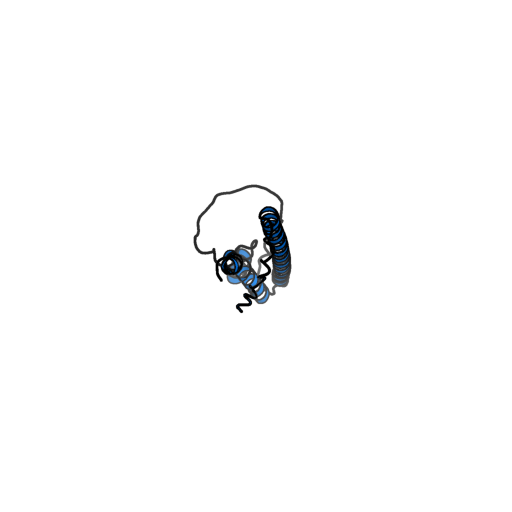 11.788 1.00 54.41 108 ILE A N 1
ATOM 901 C CA . ILE A 1 108 ? 19.005 -1.409 11.597 1.00 54.41 108 ILE A CA 1
ATOM 902 C C . ILE A 1 108 ? 19.067 -2.158 12.942 1.00 54.41 108 ILE A C 1
ATOM 904 O O . ILE A 1 108 ? 19.864 -1.780 13.785 1.00 54.41 108 ILE A O 1
ATOM 908 N N . VAL A 1 109 ? 18.253 -3.193 13.168 1.00 43.84 109 VAL A N 1
ATOM 909 C CA . VAL A 1 109 ? 18.602 -4.359 14.004 1.00 43.84 109 VAL A CA 1
ATOM 910 C C . VAL A 1 109 ? 17.610 -5.492 13.728 1.00 43.84 109 VAL A C 1
ATOM 912 O O . VAL A 1 109 ? 16.402 -5.387 13.916 1.00 43.84 109 VAL A O 1
ATOM 915 N N . SER A 1 110 ? 18.190 -6.595 13.264 1.00 45.66 110 SER A N 1
ATOM 916 C CA . SER A 1 110 ? 17.608 -7.930 13.138 1.00 45.66 110 SER A CA 1
ATOM 917 C C . SER A 1 110 ? 17.000 -8.413 14.464 1.00 45.66 110 SER A C 1
ATOM 919 O O . SER A 1 110 ? 17.584 -8.176 15.523 1.00 45.66 110 SER A O 1
ATOM 921 N N . PRO A 1 111 ? 15.906 -9.192 14.422 1.00 47.03 111 PRO A N 1
ATOM 922 C CA . PRO A 1 111 ? 16.087 -10.558 14.901 1.00 47.03 111 PRO A CA 1
ATOM 923 C C . PRO A 1 111 ? 15.379 -11.612 14.036 1.00 47.03 111 PRO A C 1
ATOM 925 O O . PRO A 1 111 ? 14.178 -11.552 13.815 1.00 47.03 111 PRO A O 1
ATOM 928 N N . ALA A 1 112 ? 16.180 -12.606 13.646 1.00 32.81 112 ALA A N 1
ATOM 929 C CA . ALA A 1 112 ? 15.890 -14.030 13.433 1.00 32.81 112 ALA A CA 1
ATOM 930 C C . ALA A 1 112 ? 14.698 -14.479 12.540 1.00 32.81 112 ALA A C 1
ATOM 932 O O . ALA A 1 112 ? 13.559 -14.053 12.709 1.00 32.81 112 ALA A O 1
ATOM 933 N N . PRO A 1 113 ? 14.923 -15.469 11.650 1.00 48.41 113 PRO A N 1
ATOM 934 C CA . PRO A 1 113 ? 13.892 -16.015 10.781 1.00 48.41 113 PRO A CA 1
ATOM 935 C C . PRO A 1 113 ? 13.060 -17.066 11.528 1.00 48.41 113 PRO A C 1
ATOM 937 O O . PRO A 1 113 ? 13.604 -18.015 12.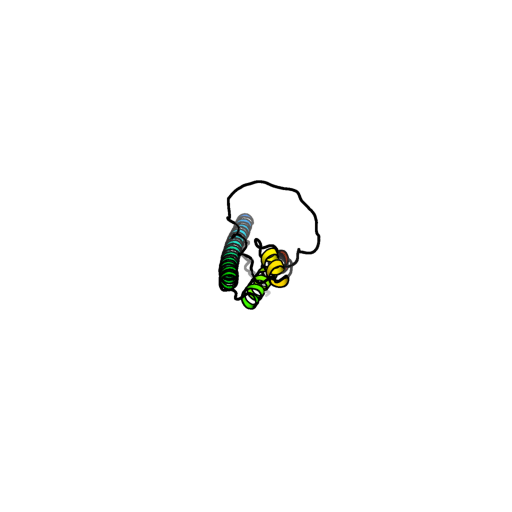091 1.00 48.41 113 PRO A O 1
ATOM 940 N N . THR A 1 114 ? 11.733 -16.957 11.477 1.00 40.22 114 THR A N 1
ATOM 941 C CA . THR A 1 114 ? 10.853 -18.119 11.673 1.00 40.22 114 THR A CA 1
ATOM 942 C C . THR A 1 114 ? 10.035 -18.359 10.405 1.00 40.22 114 THR A C 1
AT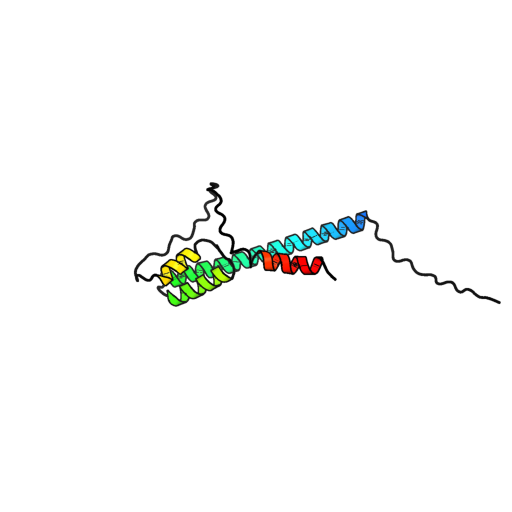OM 944 O O . THR A 1 114 ? 9.396 -17.435 9.901 1.00 40.22 114 THR A O 1
ATOM 947 N N . PRO A 1 115 ? 10.060 -19.584 9.849 1.00 54.41 115 PRO A N 1
ATOM 948 C CA . PRO A 1 115 ? 9.351 -19.915 8.628 1.00 54.41 115 PRO A CA 1
ATOM 949 C C . PRO A 1 115 ? 7.918 -20.322 8.978 1.00 54.41 115 PRO A C 1
ATOM 951 O O . PRO A 1 115 ? 7.671 -21.441 9.415 1.00 54.41 115 PRO A O 1
ATOM 954 N N . SER A 1 116 ? 6.955 -19.426 8.774 1.00 43.38 116 SER A N 1
ATOM 955 C CA . SER A 1 116 ? 5.544 -19.810 8.654 1.00 43.38 116 SER A CA 1
ATOM 956 C C . SER A 1 116 ? 5.102 -19.596 7.214 1.00 43.38 116 SER A C 1
ATOM 958 O O . SER A 1 116 ? 4.669 -18.537 6.772 1.00 43.38 116 SER A O 1
ATOM 960 N N . ARG A 1 117 ? 5.352 -20.672 6.478 1.00 49.41 117 ARG A N 1
ATOM 961 C CA . ARG A 1 117 ? 4.914 -21.021 5.136 1.00 49.41 117 ARG A CA 1
ATOM 962 C C . ARG A 1 117 ? 3.386 -20.969 5.070 1.00 49.41 117 ARG A C 1
ATOM 964 O O . ARG A 1 117 ? 2.776 -21.922 5.520 1.00 49.41 117 ARG A O 1
ATOM 971 N N . GLU A 1 118 ? 2.821 -19.870 4.559 1.00 47.00 118 GLU A N 1
ATOM 972 C CA . GLU A 1 118 ? 1.523 -19.777 3.832 1.00 47.00 118 GLU A CA 1
ATOM 973 C C . GLU A 1 118 ? 1.083 -18.311 3.575 1.00 47.00 118 GLU A C 1
ATOM 975 O O . GLU A 1 118 ? -0.076 -17.943 3.728 1.00 47.00 118 GLU A O 1
ATOM 980 N N . GLY A 1 119 ? 2.013 -17.439 3.162 1.00 41.19 119 GLY A N 1
ATOM 981 C CA . GLY A 1 119 ? 1.724 -16.022 2.853 1.00 41.19 119 GLY A CA 1
ATOM 982 C C . GLY A 1 119 ? 2.214 -15.529 1.485 1.00 41.19 119 GLY A C 1
ATOM 983 O O . GLY A 1 119 ? 2.202 -14.331 1.227 1.00 41.19 119 GLY A O 1
ATOM 984 N N . LEU A 1 120 ? 2.661 -16.428 0.603 1.00 42.56 120 LEU A N 1
ATOM 985 C CA . LEU A 1 120 ? 3.392 -16.106 -0.636 1.00 42.56 120 LEU A CA 1
ATOM 986 C C . LEU A 1 120 ? 2.511 -15.823 -1.869 1.00 42.56 120 LEU A C 1
ATOM 988 O O . LEU A 1 120 ? 2.879 -16.184 -2.976 1.00 42.56 120 LEU A O 1
ATOM 992 N N . TYR A 1 121 ? 1.329 -15.213 -1.734 1.00 50.72 121 TYR A N 1
ATOM 993 C CA . TYR A 1 121 ? 0.390 -15.195 -2.875 1.00 50.72 121 TYR A CA 1
ATOM 994 C C . TYR A 1 121 ? -0.261 -13.854 -3.205 1.00 50.72 121 TYR A C 1
ATOM 996 O O . TYR A 1 121 ? -1.400 -13.829 -3.657 1.00 50.72 121 TYR A O 1
ATOM 1004 N N . ARG A 1 122 ? 0.451 -12.724 -3.067 1.00 52.47 122 ARG A N 1
ATOM 1005 C CA . ARG A 1 122 ? 0.040 -11.471 -3.754 1.00 52.47 122 ARG A CA 1
ATOM 1006 C C . ARG A 1 122 ? 1.166 -10.647 -4.347 1.00 52.47 122 ARG A C 1
ATOM 1008 O O . ARG A 1 122 ? 1.020 -10.161 -5.463 1.00 52.47 122 ARG A O 1
ATOM 1015 N N . ARG A 1 123 ? 2.292 -10.528 -3.642 1.00 50.12 123 ARG A N 1
ATOM 1016 C CA . ARG A 1 123 ? 3.494 -9.876 -4.186 1.00 50.12 123 ARG A CA 1
ATOM 1017 C C . ARG A 1 123 ? 4.118 -10.675 -5.334 1.00 50.12 123 ARG A C 1
ATOM 1019 O O . ARG A 1 123 ? 4.562 -10.077 -6.311 1.00 50.12 123 ARG A O 1
ATOM 1026 N N . ASP A 1 124 ? 4.041 -12.001 -5.263 1.00 50.06 124 ASP A N 1
ATOM 1027 C CA . ASP A 1 124 ? 4.550 -12.873 -6.322 1.00 50.06 124 ASP A CA 1
ATOM 1028 C C . ASP A 1 124 ? 3.571 -13.013 -7.488 1.00 50.06 124 ASP A C 1
ATOM 1030 O O . ASP A 1 124 ? 4.018 -13.076 -8.616 1.00 50.06 124 ASP A O 1
ATOM 1034 N N . LEU A 1 125 ? 2.252 -12.915 -7.284 1.00 53.28 125 LEU A N 1
ATOM 1035 C CA . LEU A 1 125 ? 1.283 -13.027 -8.387 1.00 53.28 125 LEU A CA 1
ATOM 1036 C C . LEU A 1 125 ? 1.371 -11.878 -9.399 1.00 53.28 125 LEU A C 1
ATOM 1038 O O . LEU A 1 125 ? 1.189 -12.111 -10.586 1.00 53.28 125 LEU A O 1
ATOM 1042 N N . ILE A 1 126 ? 1.667 -10.649 -8.966 1.00 54.97 126 ILE A N 1
ATOM 1043 C CA . ILE A 1 126 ? 1.857 -9.525 -9.901 1.00 54.97 126 ILE A CA 1
ATOM 1044 C C . ILE A 1 126 ? 3.176 -9.697 -10.663 1.00 54.97 126 ILE A C 1
ATOM 1046 O O . ILE A 1 126 ? 3.231 -9.462 -11.865 1.00 54.97 126 ILE A O 1
ATOM 1050 N N . THR A 1 127 ? 4.227 -10.155 -9.985 1.00 53.69 127 THR A N 1
ATOM 1051 C CA . THR A 1 127 ? 5.550 -10.344 -10.595 1.00 53.69 127 THR A CA 1
ATOM 1052 C C . THR A 1 127 ? 5.570 -11.563 -11.528 1.00 53.69 127 THR A C 1
ATOM 1054 O O . THR A 1 127 ? 6.100 -11.477 -12.628 1.00 53.69 127 THR A O 1
ATOM 1057 N N . GLU A 1 128 ? 4.921 -12.660 -11.140 1.00 53.53 128 GLU A N 1
ATOM 1058 C CA . GLU A 1 128 ? 4.785 -13.912 -11.891 1.00 53.53 128 GLU A CA 1
ATOM 1059 C C . GLU A 1 128 ? 3.780 -13.784 -13.042 1.00 53.53 128 GLU A C 1
ATOM 1061 O O . GLU A 1 128 ? 4.054 -14.289 -14.122 1.00 53.53 128 GLU A O 1
ATOM 1066 N N . ALA A 1 129 ? 2.669 -13.048 -12.889 1.00 57.97 129 ALA A N 1
ATOM 1067 C CA . ALA A 1 129 ? 1.764 -12.769 -14.011 1.00 57.97 129 ALA A CA 1
ATOM 1068 C C . ALA A 1 129 ? 2.423 -11.893 -15.088 1.00 57.97 129 ALA A C 1
ATOM 1070 O O . ALA A 1 129 ? 2.136 -12.061 -16.271 1.00 57.97 129 ALA A O 1
ATOM 1071 N N . LEU A 1 130 ? 3.318 -10.980 -14.697 1.00 55.34 130 LEU A N 1
ATOM 1072 C CA . LEU A 1 130 ? 4.076 -10.159 -15.643 1.00 55.34 130 LEU A CA 1
ATOM 1073 C C . LEU A 1 130 ? 5.229 -10.940 -16.297 1.00 55.34 130 LEU A C 1
ATOM 1075 O O . LEU A 1 130 ? 5.490 -10.743 -17.478 1.00 55.34 130 LEU A O 1
ATOM 1079 N N . ASP A 1 131 ? 5.877 -11.852 -15.569 1.00 57.75 131 ASP A N 1
ATOM 1080 C CA . ASP A 1 131 ? 6.966 -12.701 -16.081 1.00 57.75 131 ASP A CA 1
ATOM 1081 C C . ASP A 1 131 ? 6.453 -13.888 -16.929 1.00 57.75 131 ASP A C 1
ATOM 1083 O O . ASP A 1 131 ? 7.115 -14.331 -17.866 1.00 57.75 131 ASP A O 1
ATOM 1087 N N . ALA A 1 132 ? 5.234 -14.375 -16.668 1.00 60.16 132 ALA A N 1
ATOM 1088 C CA . ALA A 1 132 ? 4.584 -15.429 -17.451 1.00 60.16 132 ALA A CA 1
ATOM 1089 C C . ALA A 1 132 ? 4.212 -14.976 -18.874 1.00 60.16 132 ALA A C 1
ATOM 1091 O O . ALA A 1 132 ? 4.210 -15.799 -19.788 1.00 60.16 132 ALA A O 1
ATOM 1092 N N . ILE A 1 133 ? 3.959 -13.679 -19.083 1.00 59.31 133 ILE A N 1
ATOM 1093 C CA . ILE A 1 133 ? 3.754 -13.096 -20.421 1.00 59.31 133 ILE A CA 1
ATOM 1094 C C . ILE A 1 133 ? 5.078 -13.077 -21.208 1.00 59.31 133 ILE A C 1
ATOM 1096 O O . ILE A 1 133 ? 5.075 -13.220 -22.426 1.00 59.31 133 ILE A O 1
ATOM 1100 N N . GLU A 1 134 ? 6.219 -12.968 -20.519 1.00 56.25 134 GLU A N 1
ATOM 1101 C CA . GLU A 1 134 ? 7.556 -12.905 -21.127 1.00 56.25 134 GLU A CA 1
ATOM 1102 C C . GLU A 1 134 ? 8.130 -14.297 -21.470 1.00 56.25 134 GLU A C 1
ATOM 1104 O O . GLU A 1 134 ? 9.035 -14.411 -22.297 1.00 56.25 134 GLU A O 1
ATOM 1109 N N . ARG A 1 135 ? 7.586 -15.381 -20.888 1.00 62.00 135 ARG A N 1
ATOM 1110 C CA . ARG A 1 135 ? 8.050 -16.767 -21.121 1.00 62.00 135 ARG A CA 1
ATOM 1111 C C . ARG A 1 135 ? 7.216 -17.596 -22.102 1.00 62.00 135 ARG A C 1
ATOM 1113 O O . ARG A 1 135 ? 7.575 -18.752 -22.332 1.00 62.00 135 ARG A O 1
ATOM 1120 N N . GLY A 1 136 ? 6.149 -17.068 -22.702 1.00 57.31 136 GLY A N 1
ATOM 1121 C CA . GLY A 1 136 ? 5.398 -17.865 -23.673 1.00 57.31 136 GLY A CA 1
ATOM 1122 C C . GLY A 1 136 ? 4.260 -17.165 -24.401 1.00 57.31 136 GLY A C 1
ATOM 1123 O O . GLY A 1 136 ? 3.108 -17.285 -23.987 1.00 57.31 136 GLY A O 1
ATOM 1124 N N . HIS A 1 137 ? 4.582 -16.569 -25.551 1.00 42.53 137 HIS A N 1
ATOM 1125 C CA . HIS A 1 137 ? 4.037 -17.002 -26.842 1.00 42.53 137 HIS A CA 1
ATOM 1126 C C . HIS A 1 137 ? 4.923 -16.551 -28.007 1.00 42.53 137 HIS A C 1
ATOM 1128 O O . HIS A 1 137 ? 5.390 -15.392 -27.978 1.00 42.53 137 HIS A O 1
#

Sequence (137 aa):
KGASNSEELETPERIPRSELERLVQQRREDLSEEREKLRREFEASVEKLYGKAVQLYRDNQFDRSLKVFQEIDYMLPDYKQVRQYIAELQNKPKNLPPPPPAVIEETIVSPAPTPSREGLYRRDLITEALDAIERGH

Foldseek 3Di:
DDDPPDDPPPDPDPDPPVNVVVVVVVVVVVVVVVVVVVVVVLVVVLVVLLVVLLVCVVVVVLVVSLVSLVVSCVQPPPDQCSVVSNVDSVVDDSDDHDDPRPDPPPDDDDDDDDDPPDDPPDVVCVVVVVVVVVVDD

pLDDT: mean 72.83, std 18.85, range [32.81, 93.12]

Radius of gyration: 26.32 Å; chains: 1; bounding box: 42×30×99 Å

Secondary structure (DSSP, 8-state):
----------------HHHHHHHHHHHHHHHHHHHHHHHHHHHHHHHHHHHHHHHHHHTT-HHHHHHHHHHHHHHSTT-TTHHHHHHHHHT--S--PPPPP-------------------SSHHHHHHHHHHHHS--